Protein AF-A0A7Y0S5P5-F1 (afdb_monomer_lite)

Secondary structure (DSSP, 8-state):
--EEEEEEEEEEETTEEEEEEEEEE-------SSS-------EEEEEEEEEEEEEETTEEEEEE--EEEEE------

pLDDT: mean 71.95, std 18.7, range [38.34, 91.44]

Structure (mmCIF, N/CA/C/O backbone):
data_AF-A0A7Y0S5P5-F1
#
_entry.id   AF-A0A7Y0S5P5-F1
#
loop_
_atom_site.group_PDB
_atom_site.id
_atom_site.type_symbol
_atom_site.label_atom_id
_atom_site.label_alt_id
_atom_site.label_comp_id
_atom_site.label_asym_id
_atom_site.label_entity_id
_atom_site.label_seq_id
_atom_site.pdbx_PDB_ins_code
_atom_site.Cartn_x
_atom_site.Cartn_y
_atom_site.Cartn_z
_atom_site.occupancy
_atom_site.B_iso_or_equiv
_atom_site.auth_seq_id
_atom_site.auth_comp_id
_atom_site.auth_asym_id
_atom_site.auth_atom_id
_atom_site.pdbx_PDB_model_num
ATOM 1 N N . SER A 1 1 ? 21.063 5.518 -5.755 1.00 46.59 1 SER A N 1
ATOM 2 C CA . SER A 1 1 ? 19.862 5.078 -6.486 1.00 46.59 1 SER A CA 1
ATOM 3 C C . SER A 1 1 ? 18.649 5.640 -5.768 1.00 46.59 1 SER A C 1
ATOM 5 O O . SER A 1 1 ? 18.600 5.537 -4.547 1.00 46.59 1 SER A O 1
ATOM 7 N N . PHE A 1 2 ? 17.758 6.326 -6.482 1.00 53.53 2 PHE A N 1
ATOM 8 C CA . PHE A 1 2 ? 16.562 6.965 -5.923 1.00 53.53 2 PHE A CA 1
ATOM 9 C C . PHE A 1 2 ? 15.349 6.393 -6.663 1.00 53.53 2 PHE A C 1
ATOM 11 O O . PHE A 1 2 ? 15.279 6.500 -7.884 1.00 53.53 2 PHE A O 1
ATOM 18 N N . GLY A 1 3 ? 14.442 5.731 -5.946 1.00 64.94 3 GLY A N 1
ATOM 19 C CA . GLY A 1 3 ? 13.207 5.168 -6.496 1.00 64.94 3 GLY A CA 1
ATOM 20 C C . GLY A 1 3 ? 12.020 6.070 -6.179 1.00 64.94 3 GLY A C 1
ATOM 21 O O . GLY A 1 3 ? 11.938 6.614 -5.081 1.00 64.94 3 GLY A O 1
ATOM 22 N N . LEU A 1 4 ? 11.112 6.234 -7.136 1.00 73.88 4 LEU A N 1
ATOM 23 C CA . LEU A 1 4 ? 9.850 6.946 -6.953 1.00 73.88 4 LEU A CA 1
ATOM 24 C C . LEU A 1 4 ? 8.710 5.958 -7.182 1.00 73.88 4 LEU A C 1
ATOM 26 O O . LEU A 1 4 ? 8.550 5.443 -8.285 1.00 73.88 4 LEU A O 1
ATOM 30 N N . GLY A 1 5 ? 7.936 5.695 -6.134 1.00 76.44 5 GLY A N 1
ATOM 31 C CA . GLY A 1 5 ? 6.717 4.896 -6.197 1.00 76.44 5 GLY A CA 1
ATOM 32 C C . GLY A 1 5 ? 5.491 5.780 -6.023 1.00 76.44 5 GLY A C 1
ATOM 33 O O . GLY A 1 5 ? 5.478 6.669 -5.170 1.00 76.44 5 GLY A O 1
ATOM 34 N N . ALA A 1 6 ? 4.469 5.548 -6.838 1.00 83.00 6 ALA A N 1
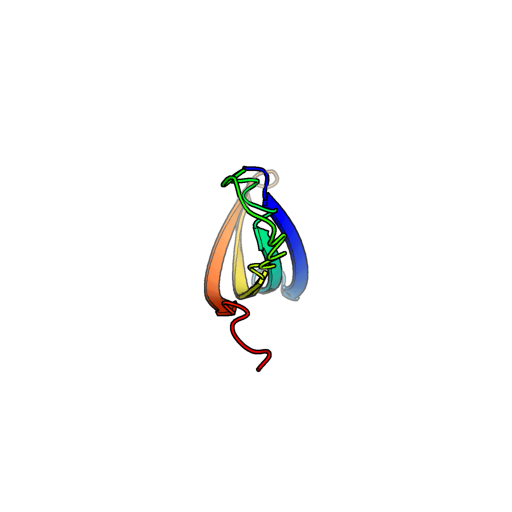ATOM 35 C CA . ALA A 1 6 ? 3.148 6.130 -6.666 1.00 83.00 6 ALA A CA 1
ATOM 36 C C . ALA A 1 6 ? 2.152 5.000 -6.416 1.00 83.00 6 ALA A C 1
ATOM 38 O O . ALA A 1 6 ? 2.071 4.061 -7.202 1.00 83.00 6 ALA A O 1
ATOM 39 N N . TYR A 1 7 ? 1.377 5.106 -5.341 1.00 85.38 7 TYR A N 1
ATOM 40 C CA . TYR A 1 7 ? 0.354 4.127 -4.989 1.00 85.38 7 TYR A CA 1
ATOM 41 C C . TYR A 1 7 ? -0.998 4.825 -4.934 1.00 85.38 7 TYR A C 1
ATOM 43 O O . TYR A 1 7 ? -1.119 5.931 -4.405 1.00 85.38 7 TYR A O 1
ATOM 51 N N . SER A 1 8 ? -2.015 4.183 -5.489 1.00 89.75 8 SER A N 1
ATOM 52 C CA . SER A 1 8 ? -3.398 4.638 -5.450 1.00 89.75 8 SER A CA 1
ATOM 53 C C . SER A 1 8 ? -4.271 3.492 -4.975 1.00 89.75 8 SER A C 1
ATOM 55 O O . SER A 1 8 ? -4.112 2.366 -5.432 1.00 89.75 8 SER A O 1
ATOM 57 N N . GLY A 1 9 ? -5.181 3.752 -4.044 1.00 88.25 9 GLY A N 1
ATOM 58 C CA . GLY A 1 9 ? -6.040 2.715 -3.492 1.00 88.25 9 GLY A CA 1
ATOM 59 C C . GLY A 1 9 ? -7.482 3.160 -3.354 1.00 88.25 9 GLY A C 1
ATOM 60 O O . GLY A 1 9 ? -7.772 4.346 -3.210 1.00 88.25 9 GLY A O 1
ATOM 61 N N . TYR A 1 10 ? -8.378 2.181 -3.389 1.00 89.31 10 TYR A N 1
ATOM 62 C CA . TYR A 1 10 ? -9.809 2.350 -3.212 1.00 89.31 10 TYR A CA 1
ATOM 63 C C . TYR A 1 10 ? -10.292 1.482 -2.048 1.00 89.31 10 TYR A C 1
ATOM 65 O O . TYR A 1 10 ? -10.033 0.277 -2.015 1.00 89.31 10 TYR A O 1
ATOM 73 N N . ASN A 1 11 ? -10.985 2.094 -1.085 1.00 90.62 11 ASN A N 1
ATOM 74 C CA . ASN A 1 11 ? -11.622 1.379 0.021 1.00 90.62 11 ASN A CA 1
ATOM 75 C C . ASN A 1 11 ? -13.023 0.942 -0.418 1.00 90.62 11 ASN A C 1
ATOM 77 O O . ASN A 1 11 ? -13.860 1.785 -0.729 1.00 90.62 11 ASN A O 1
ATOM 81 N N . PHE A 1 12 ? -13.276 -0.366 -0.428 1.00 88.94 12 PHE A N 1
ATOM 82 C CA . PHE A 1 12 ? -14.604 -0.920 -0.709 1.00 88.94 12 PHE A CA 1
ATOM 83 C C . PHE A 1 12 ? -15.456 -1.007 0.560 1.00 88.94 12 PHE A C 1
ATOM 85 O O . PHE A 1 12 ? -16.679 -0.923 0.508 1.00 88.94 12 PHE A O 1
ATOM 92 N N . THR A 1 13 ? -14.818 -1.215 1.709 1.00 86.12 13 THR A N 1
ATOM 93 C CA . THR A 1 13 ? -15.440 -1.336 3.035 1.00 86.12 13 THR A CA 1
ATOM 94 C C . THR A 1 13 ? -14.421 -0.882 4.083 1.00 86.12 13 THR A C 1
ATOM 96 O O . THR A 1 13 ? -13.230 -0.828 3.779 1.00 86.12 13 THR A O 1
ATOM 99 N N . ASP A 1 14 ? -14.844 -0.617 5.322 1.00 82.75 14 ASP A N 1
ATOM 100 C CA . ASP A 1 14 ? -13.955 -0.272 6.444 1.00 82.75 14 ASP A CA 1
ATOM 101 C C . ASP A 1 14 ? -12.771 -1.241 6.619 1.00 82.75 14 ASP A C 1
ATOM 103 O O . ASP A 1 14 ? -11.673 -0.830 6.990 1.00 82.75 14 ASP A O 1
ATOM 107 N N . ASN A 1 15 ? -12.953 -2.524 6.286 1.00 86.31 15 ASN A N 1
ATOM 108 C CA . ASN A 1 15 ? -11.912 -3.544 6.438 1.00 86.31 15 ASN A CA 1
ATOM 109 C C . ASN A 1 15 ? -11.228 -3.968 5.136 1.00 86.31 15 ASN A C 1
ATOM 111 O O . ASN A 1 15 ? -10.193 -4.630 5.197 1.00 86.31 15 ASN A O 1
ATOM 115 N N . ILE A 1 16 ? -11.786 -3.633 3.969 1.00 88.56 16 ILE A N 1
ATOM 116 C CA . ILE A 1 16 ? -11.316 -4.144 2.674 1.00 88.56 16 ILE A CA 1
ATOM 117 C C . ILE A 1 16 ? -11.074 -2.985 1.716 1.00 88.56 16 ILE A C 1
ATOM 119 O O . ILE A 1 16 ? -11.975 -2.218 1.373 1.00 88.56 16 ILE A O 1
ATOM 123 N N . ALA A 1 17 ? -9.855 -2.929 1.209 1.00 90.31 17 ALA A N 1
ATOM 124 C CA . ALA A 1 17 ? -9.413 -2.003 0.190 1.00 90.31 17 ALA A CA 1
ATOM 125 C C . ALA A 1 17 ? -8.633 -2.746 -0.898 1.00 90.31 17 ALA A C 1
ATOM 127 O O . ALA A 1 17 ? -8.181 -3.871 -0.697 1.00 90.31 17 ALA A O 1
ATOM 128 N N . ALA A 1 18 ? -8.452 -2.121 -2.054 1.00 90.81 18 ALA A N 1
ATOM 129 C CA . ALA A 1 18 ? -7.443 -2.533 -3.023 1.00 90.81 18 ALA A CA 1
ATOM 130 C C . ALA A 1 18 ? -6.529 -1.362 -3.335 1.00 90.81 18 ALA A C 1
ATOM 132 O O . ALA A 1 18 ? -6.962 -0.214 -3.361 1.00 90.81 18 ALA A O 1
ATOM 133 N N . GLU A 1 19 ? -5.265 -1.664 -3.576 1.00 89.69 19 GLU A N 1
ATOM 134 C CA . GLU A 1 19 ? -4.235 -0.703 -3.919 1.00 89.69 19 GLU A CA 1
ATOM 135 C C . GLU A 1 19 ? -3.548 -1.145 -5.211 1.00 89.69 19 GLU A C 1
ATOM 137 O O . GLU A 1 19 ? -3.281 -2.329 -5.426 1.00 89.69 19 GLU A O 1
ATOM 142 N N . VAL A 1 20 ? -3.284 -0.181 -6.080 1.00 90.06 20 VAL A N 1
ATOM 143 C CA . VAL A 1 20 ? -2.476 -0.314 -7.283 1.00 90.06 20 VAL A CA 1
ATOM 144 C C . VAL A 1 20 ? -1.269 0.606 -7.145 1.00 90.06 20 VAL A C 1
ATOM 146 O O . VAL A 1 20 ? -1.401 1.792 -6.842 1.00 90.06 20 VAL A O 1
ATOM 149 N N . GLY A 1 21 ? -0.081 0.048 -7.329 1.00 85.81 21 GLY A N 1
ATOM 150 C CA . GLY A 1 21 ? 1.189 0.753 -7.250 1.00 85.81 21 GLY A CA 1
ATOM 151 C C . GLY A 1 21 ? 1.889 0.786 -8.595 1.00 85.81 21 GLY A C 1
ATOM 152 O O . GLY A 1 21 ? 1.831 -0.168 -9.367 1.00 85.81 21 GLY A O 1
ATOM 153 N N . ILE A 1 22 ? 2.564 1.891 -8.872 1.00 82.12 22 ILE A N 1
ATOM 154 C CA . ILE A 1 22 ? 3.523 2.008 -9.961 1.00 82.12 22 ILE A CA 1
ATOM 155 C C . ILE A 1 22 ? 4.838 2.453 -9.335 1.00 82.12 22 ILE A C 1
ATOM 157 O O . ILE A 1 22 ? 4.961 3.577 -8.848 1.00 82.12 22 ILE A O 1
ATOM 161 N N . ASP A 1 23 ? 5.822 1.568 -9.362 1.00 80.25 23 ASP A N 1
ATOM 162 C CA . ASP A 1 23 ? 7.151 1.806 -8.826 1.00 80.25 23 ASP A CA 1
ATOM 163 C C . ASP A 1 23 ? 8.116 2.054 -9.983 1.00 80.25 23 ASP A C 1
ATOM 165 O O . ASP A 1 23 ? 8.393 1.176 -10.803 1.00 80.25 23 ASP A O 1
ATOM 169 N N . MET A 1 24 ? 8.634 3.276 -10.059 1.00 68.81 24 MET A N 1
ATOM 170 C CA . MET A 1 24 ? 9.704 3.646 -10.971 1.00 68.81 24 MET A CA 1
ATOM 171 C C . MET A 1 24 ? 11.019 3.599 -10.199 1.00 68.81 24 MET A C 1
ATOM 173 O O . MET A 1 24 ? 11.365 4.528 -9.462 1.00 68.81 24 MET A O 1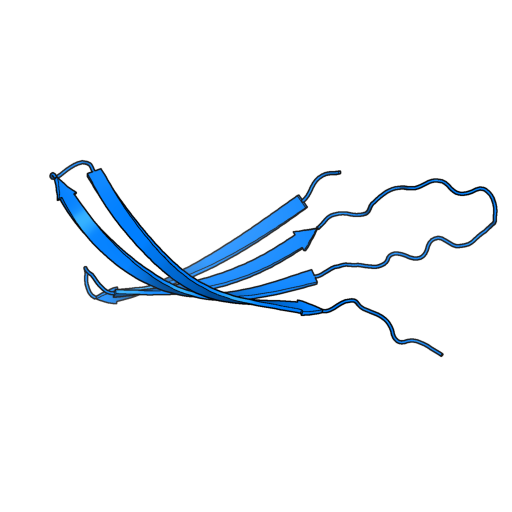
ATOM 177 N N . LEU A 1 25 ? 11.773 2.513 -10.371 1.00 67.19 25 LEU A N 1
ATOM 178 C CA . LEU A 1 25 ? 13.134 2.448 -9.855 1.00 67.19 25 LEU A CA 1
ATOM 179 C C . LEU A 1 25 ? 13.980 3.384 -10.721 1.00 67.19 25 LEU A C 1
ATOM 181 O O . LEU A 1 25 ? 14.281 3.100 -11.880 1.00 67.19 25 LEU A O 1
ATOM 185 N N . GLY A 1 26 ? 14.264 4.572 -10.185 1.00 52.03 26 GLY A N 1
ATOM 186 C CA . GLY A 1 26 ? 14.965 5.623 -10.901 1.00 52.03 26 GLY A CA 1
ATOM 187 C C . GLY A 1 26 ? 16.348 5.166 -11.344 1.00 52.03 26 GLY A C 1
ATOM 188 O O . GLY A 1 26 ? 17.034 4.427 -10.639 1.00 52.03 26 GLY A O 1
ATOM 189 N N . LYS A 1 27 ? 16.707 5.628 -12.546 1.00 52.31 27 LYS A N 1
ATOM 190 C CA . LYS A 1 27 ? 17.962 5.401 -13.269 1.00 52.31 27 LYS A CA 1
ATOM 191 C C . LYS A 1 27 ? 19.127 5.036 -12.346 1.00 52.31 27 LYS A C 1
ATOM 193 O O . LYS A 1 27 ? 19.579 5.858 -11.547 1.00 52.31 27 LYS A O 1
ATOM 198 N N . PHE A 1 28 ? 19.680 3.843 -12.529 1.00 46.62 28 PHE A N 1
ATOM 199 C CA . PHE A 1 28 ? 21.076 3.632 -12.182 1.00 46.62 28 PHE A CA 1
ATOM 200 C C . PHE A 1 28 ? 21.913 4.434 -13.185 1.00 46.62 28 PHE A C 1
ATOM 202 O O . PHE A 1 28 ? 22.087 4.032 -14.331 1.00 46.62 28 PHE A O 1
ATOM 209 N N . GLU A 1 29 ? 22.386 5.612 -12.774 1.00 42.53 29 GLU A N 1
ATOM 210 C CA . GLU A 1 29 ? 23.498 6.292 -13.440 1.00 42.53 29 GLU A CA 1
ATOM 211 C C . GLU A 1 29 ? 24.764 5.473 -13.189 1.00 42.53 29 GLU A C 1
ATOM 213 O O . GLU A 1 29 ? 25.555 5.753 -12.291 1.00 42.53 29 GLU A O 1
ATOM 218 N N . THR A 1 30 ? 24.932 4.404 -13.958 1.00 41.53 30 THR A N 1
ATOM 219 C CA . THR A 1 30 ? 26.239 3.789 -14.119 1.00 41.53 30 THR A CA 1
ATOM 220 C C . THR A 1 30 ? 26.867 4.412 -15.354 1.00 41.53 30 THR A C 1
ATOM 222 O O . THR A 1 30 ? 26.556 4.050 -16.485 1.00 41.53 30 THR A O 1
ATOM 225 N N . THR A 1 31 ? 27.739 5.391 -15.126 1.00 40.22 31 THR A N 1
ATOM 226 C CA . THR A 1 31 ? 28.650 5.911 -16.144 1.00 40.22 31 THR A CA 1
ATOM 227 C C . THR A 1 31 ? 29.625 4.799 -16.520 1.00 40.22 31 THR A C 1
ATOM 229 O O . THR A 1 31 ? 30.663 4.640 -15.882 1.00 40.22 31 THR A O 1
ATOM 232 N N . PHE A 1 32 ? 29.296 4.007 -17.539 1.00 43.97 32 PHE A N 1
ATOM 233 C CA . PHE A 1 32 ? 30.312 3.295 -18.304 1.00 43.97 32 PHE A CA 1
ATOM 234 C C . PHE A 1 32 ? 30.720 4.195 -19.468 1.00 43.97 32 PHE A C 1
ATOM 236 O O . PHE A 1 32 ? 29.876 4.649 -20.241 1.00 43.97 32 PHE A O 1
ATOM 243 N N . SER A 1 33 ? 32.018 4.505 -19.533 1.00 47.00 33 SER A N 1
ATOM 244 C CA . SER A 1 33 ? 32.664 5.033 -20.735 1.00 47.00 33 SER A CA 1
ATOM 245 C C . SER A 1 33 ? 32.138 4.288 -21.959 1.00 47.00 33 SER A C 1
ATOM 247 O O . SER A 1 33 ? 32.128 3.061 -21.942 1.00 47.00 33 SER A O 1
ATOM 249 N N . ASP A 1 34 ? 31.782 5.042 -22.998 1.00 47.53 34 ASP A N 1
ATOM 250 C CA . ASP A 1 34 ? 31.341 4.595 -24.328 1.00 47.53 34 ASP A CA 1
ATOM 251 C C . ASP A 1 34 ? 29.814 4.654 -24.605 1.00 47.53 34 ASP A C 1
ATOM 253 O O . ASP A 1 34 ? 29.043 3.704 -24.509 1.00 47.53 34 ASP A O 1
ATOM 257 N N . TRP A 1 35 ? 29.388 5.866 -24.974 1.00 41.31 35 TRP A N 1
ATOM 258 C CA . TRP A 1 35 ? 28.407 6.193 -26.024 1.00 41.31 35 TRP A CA 1
ATOM 259 C C . TRP A 1 35 ? 26.957 5.658 -26.010 1.00 41.31 35 TRP A C 1
ATOM 261 O O . TRP A 1 35 ? 26.214 5.960 -26.945 1.00 41.31 35 TRP A O 1
ATOM 271 N N . ARG A 1 36 ? 26.449 4.960 -24.987 1.00 39.09 36 ARG A N 1
ATOM 272 C CA . ARG A 1 36 ? 25.008 4.602 -24.946 1.00 39.09 36 ARG A CA 1
ATOM 27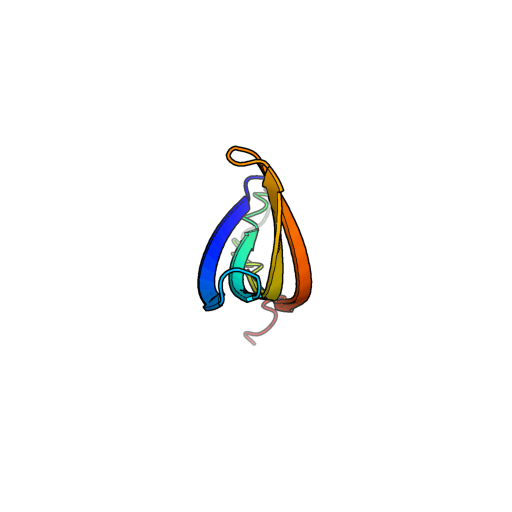3 C C . ARG A 1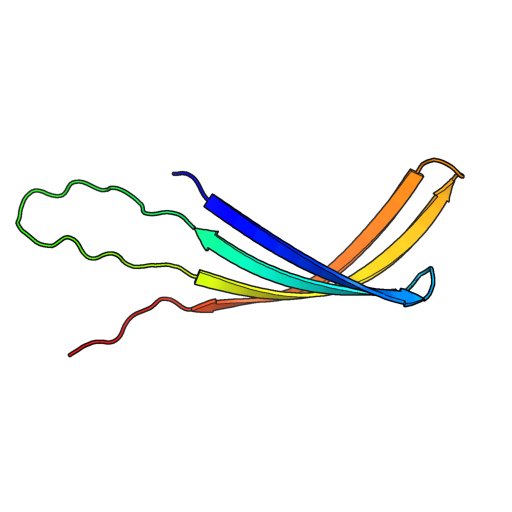 36 ? 24.329 4.939 -23.626 1.00 39.09 36 ARG A C 1
ATOM 275 O O . ARG A 1 36 ? 24.410 4.209 -22.648 1.00 39.09 36 ARG A O 1
ATOM 282 N N . TYR A 1 37 ? 23.551 6.021 -23.646 1.00 41.66 37 TYR A N 1
ATOM 283 C CA . TYR A 1 37 ? 22.533 6.304 -22.634 1.00 41.66 37 TYR A CA 1
ATOM 284 C C . TYR A 1 37 ? 21.336 5.364 -22.830 1.00 41.66 37 TYR A C 1
ATOM 286 O O . TYR A 1 37 ? 20.302 5.772 -23.362 1.00 41.66 37 TYR A O 1
ATOM 294 N N . VAL A 1 38 ? 21.454 4.106 -22.407 1.00 41.19 38 VAL A N 1
ATOM 295 C CA . VAL A 1 38 ? 20.290 3.217 -22.314 1.00 41.19 38 VAL A CA 1
ATOM 296 C C . VAL A 1 38 ? 19.491 3.664 -21.091 1.00 41.19 38 VAL A C 1
ATOM 298 O O . VAL A 1 38 ? 19.831 3.366 -19.948 1.00 41.19 38 VAL A O 1
ATOM 301 N N . LYS A 1 39 ? 18.458 4.487 -21.313 1.00 45.81 39 LYS A N 1
ATOM 302 C CA . LYS A 1 39 ? 17.471 4.829 -20.278 1.00 45.81 39 LYS A CA 1
ATOM 303 C C . LYS A 1 39 ? 16.556 3.624 -20.071 1.00 45.81 39 LYS A C 1
ATOM 305 O O . LYS A 1 39 ? 15.387 3.673 -20.440 1.00 45.81 39 LYS A O 1
ATOM 310 N N . ASP A 1 40 ? 17.089 2.567 -19.478 1.00 52.12 40 ASP A N 1
ATOM 311 C CA . ASP A 1 40 ? 16.295 1.410 -19.095 1.00 52.12 40 ASP A CA 1
ATOM 312 C C . ASP A 1 40 ? 15.385 1.815 -17.924 1.00 52.12 40 ASP A C 1
ATOM 314 O O . ASP A 1 40 ? 15.821 2.014 -16.786 1.00 52.12 40 ASP A O 1
ATOM 318 N N . ARG A 1 41 ? 14.116 2.111 -18.230 1.00 54.06 41 ARG A N 1
ATOM 319 C CA . ARG A 1 41 ? 13.110 2.524 -17.242 1.00 54.06 41 ARG A CA 1
ATOM 320 C C . ARG A 1 41 ? 12.498 1.267 -16.646 1.00 54.06 41 ARG A C 1
ATOM 322 O O . ARG A 1 41 ? 11.427 0.834 -17.067 1.00 54.06 41 ARG A O 1
ATOM 329 N N . LEU A 1 42 ? 13.158 0.719 -15.630 1.00 58.97 42 LEU A N 1
ATOM 330 C CA . LEU A 1 42 ? 12.591 -0.374 -14.856 1.00 58.97 42 LEU A CA 1
ATOM 331 C C . LEU A 1 42 ? 11.323 0.111 -14.145 1.00 58.97 42 LEU A C 1
ATOM 333 O O . LEU A 1 42 ? 11.377 0.929 -13.224 1.00 58.97 42 LEU A O 1
ATOM 337 N N . SER A 1 43 ? 10.174 -0.353 -14.631 1.00 65.62 43 SER A N 1
ATOM 338 C CA . SER A 1 43 ? 8.862 0.053 -14.135 1.00 65.62 43 SER A CA 1
ATOM 339 C C . SER A 1 43 ? 8.147 -1.186 -13.613 1.00 65.62 43 SER A C 1
ATOM 341 O O . SER A 1 43 ? 7.956 -2.160 -14.346 1.00 65.62 43 SER A O 1
ATOM 343 N N . ALA A 1 44 ? 7.765 -1.161 -12.341 1.00 77.62 44 ALA A N 1
ATOM 344 C CA . ALA A 1 44 ? 6.959 -2.208 -11.741 1.00 77.62 44 ALA A CA 1
ATOM 345 C C . ALA A 1 44 ? 5.529 -1.712 -11.552 1.00 77.62 44 ALA A C 1
ATOM 347 O O . ALA A 1 44 ? 5.303 -0.572 -11.155 1.00 77.62 44 ALA A O 1
ATOM 348 N N . ILE A 1 45 ? 4.568 -2.576 -11.850 1.00 81.25 45 ILE A N 1
ATOM 349 C CA . ILE A 1 45 ? 3.151 -2.338 -11.592 1.00 81.25 45 ILE A CA 1
ATOM 350 C C . ILE A 1 45 ? 2.719 -3.380 -10.572 1.00 81.25 45 ILE A C 1
ATOM 352 O O . ILE A 1 45 ? 2.898 -4.577 -10.788 1.00 81.25 45 ILE A O 1
ATOM 356 N N . SER A 1 46 ? 2.163 -2.940 -9.455 1.00 86.69 46 SER A N 1
ATOM 357 C CA . SER A 1 46 ? 1.685 -3.804 -8.385 1.00 86.69 46 SER A CA 1
ATOM 358 C C . SER A 1 46 ? 0.188 -3.652 -8.193 1.00 86.69 46 SER A C 1
ATOM 360 O O . SER A 1 46 ? -0.367 -2.567 -8.334 1.00 86.69 46 SER A O 1
ATOM 362 N N . VAL A 1 47 ? -0.482 -4.761 -7.890 1.00 89.25 47 VAL A N 1
ATOM 363 C CA . VAL A 1 47 ? -1.886 -4.761 -7.483 1.00 89.25 47 VAL A CA 1
ATOM 364 C C . VAL A 1 47 ? -2.039 -5.650 -6.260 1.00 89.25 47 VAL A C 1
ATOM 366 O O . VAL A 1 47 ? -1.590 -6.799 -6.237 1.00 89.25 47 VAL A O 1
ATOM 369 N N . ALA A 1 48 ? -2.638 -5.094 -5.213 1.00 90.62 48 ALA A N 1
ATOM 370 C CA . ALA A 1 48 ? -2.750 -5.744 -3.921 1.00 90.62 48 ALA A CA 1
ATOM 371 C C . ALA A 1 48 ? -4.070 -5.381 -3.236 1.00 90.62 48 ALA A C 1
ATOM 373 O O . ALA A 1 48 ? -4.297 -4.204 -2.945 1.00 90.62 48 ALA A O 1
ATOM 374 N N . PRO A 1 49 ? -4.941 -6.345 -2.900 1.00 90.50 49 PRO A N 1
ATOM 375 C CA . PRO A 1 49 ? -5.896 -6.134 -1.824 1.00 90.50 49 PRO A CA 1
ATOM 376 C C . PRO A 1 49 ? -5.186 -5.758 -0.511 1.00 90.50 49 PRO A C 1
ATOM 378 O O . PRO A 1 49 ? -4.155 -6.324 -0.138 1.00 90.50 49 PRO A O 1
ATOM 381 N N . LYS A 1 50 ? -5.765 -4.793 0.201 1.00 90.25 50 LYS A N 1
ATOM 382 C CA . LYS A 1 50 ? -5.352 -4.298 1.512 1.00 90.25 50 LYS A CA 1
ATOM 383 C C . LYS A 1 50 ? -6.478 -4.554 2.513 1.00 90.25 50 LYS A C 1
ATOM 385 O O . LYS A 1 50 ? -7.582 -4.044 2.359 1.00 90.25 50 LYS A O 1
ATOM 390 N N . LEU A 1 51 ? -6.186 -5.321 3.551 1.00 90.19 51 LEU A N 1
ATOM 391 C CA . LEU A 1 51 ? -7.066 -5.545 4.690 1.00 90.19 51 LEU A CA 1
ATOM 392 C C . LEU A 1 51 ? -6.689 -4.560 5.794 1.00 90.19 51 LEU A C 1
ATOM 394 O O . LEU A 1 51 ? -5.534 -4.550 6.214 1.00 90.19 51 LEU A O 1
ATOM 398 N N . ASN A 1 52 ? -7.634 -3.739 6.248 1.00 88.31 52 ASN A N 1
ATOM 399 C CA . ASN A 1 52 ? -7.436 -2.826 7.375 1.00 88.31 52 ASN A CA 1
ATOM 400 C C . ASN A 1 52 ? -8.117 -3.401 8.628 1.00 88.31 52 ASN A C 1
ATOM 402 O O . ASN A 1 52 ? -9.301 -3.748 8.621 1.00 88.31 52 ASN A O 1
ATOM 406 N N . LEU A 1 53 ? -7.345 -3.508 9.703 1.00 87.00 53 LEU A N 1
ATOM 407 C CA . LEU A 1 53 ? -7.765 -3.954 11.022 1.00 87.00 53 LEU A CA 1
ATOM 408 C C . LEU A 1 53 ? -7.564 -2.788 11.999 1.00 87.00 53 LEU A C 1
ATOM 410 O O . LEU A 1 53 ? -6.424 -2.523 12.396 1.00 87.00 53 LEU A O 1
ATOM 414 N N . PRO A 1 54 ? -8.640 -2.088 12.386 1.00 84.62 54 PRO A N 1
ATOM 415 C CA . PRO A 1 54 ? -8.550 -1.047 13.399 1.00 84.62 54 PRO A CA 1
ATOM 416 C C . PRO A 1 54 ? -8.224 -1.703 14.743 1.00 84.62 54 PRO A C 1
ATOM 418 O O . PRO A 1 54 ? -9.029 -2.454 15.293 1.00 84.62 54 PRO A O 1
ATOM 421 N N . VAL A 1 55 ? -7.016 -1.462 15.258 1.00 83.88 55 VAL A N 1
ATOM 422 C CA . VAL A 1 55 ? -6.571 -2.009 16.551 1.00 83.88 55 VAL A CA 1
ATOM 423 C C . VAL A 1 55 ? -7.099 -1.124 17.682 1.00 83.88 55 VAL A C 1
ATOM 425 O O . VAL A 1 55 ? -7.581 -1.624 18.694 1.00 83.88 55 VAL A O 1
ATOM 428 N N . ASN A 1 56 ? -7.069 0.197 17.483 1.00 87.56 56 ASN A N 1
ATOM 429 C CA . ASN A 1 56 ? -7.617 1.204 18.392 1.00 87.56 56 ASN A CA 1
ATOM 430 C C . ASN A 1 56 ? -8.046 2.456 17.609 1.00 87.56 56 ASN A C 1
ATOM 432 O O . ASN A 1 56 ? -7.673 2.622 16.455 1.00 87.56 56 ASN A O 1
ATOM 436 N N . GLU A 1 57 ? -8.707 3.409 18.277 1.00 83.12 57 GLU A N 1
ATOM 437 C CA . GLU A 1 57 ? -9.165 4.700 17.711 1.00 83.12 57 GLU A CA 1
ATOM 438 C C . GLU A 1 57 ? -8.062 5.564 17.062 1.00 83.12 57 GLU A C 1
ATOM 440 O O . GLU A 1 57 ? -8.350 6.581 16.438 1.00 83.12 57 GLU A O 1
ATOM 445 N N . LYS A 1 58 ? -6.789 5.203 17.253 1.00 88.69 58 LYS A N 1
ATOM 446 C CA . LYS A 1 58 ? -5.617 5.937 16.751 1.00 88.69 58 LYS A CA 1
ATOM 447 C C . LYS A 1 58 ? -4.660 5.075 15.932 1.00 88.69 58 LYS A C 1
ATOM 449 O O . LYS A 1 58 ? -3.682 5.607 15.414 1.00 88.69 58 LYS A O 1
ATOM 454 N N . LEU A 1 59 ? -4.870 3.758 15.906 1.00 89.25 59 LEU A N 1
ATOM 455 C CA . LEU A 1 59 ? -3.927 2.801 15.339 1.00 89.25 59 LEU A CA 1
ATOM 456 C C . LEU A 1 59 ? -4.663 1.789 14.471 1.00 89.25 59 LEU A C 1
ATOM 458 O O . LEU A 1 59 ? -5.443 0.975 14.967 1.00 89.25 59 LEU A O 1
ATOM 462 N N . ASP A 1 60 ? -4.309 1.796 13.193 1.00 85.81 60 ASP A N 1
ATOM 463 C CA . ASP A 1 60 ? -4.784 0.846 12.202 1.00 85.81 60 ASP A CA 1
ATOM 464 C C . ASP A 1 60 ? -3.632 -0.055 11.767 1.00 85.81 60 ASP A C 1
ATOM 466 O O . ASP A 1 60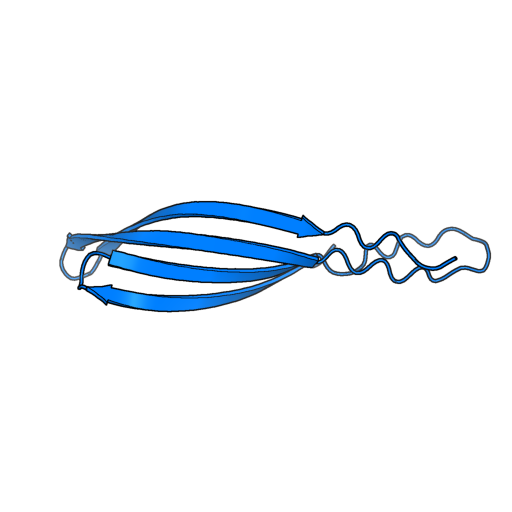 ? -2.598 0.406 11.274 1.00 85.81 60 ASP A O 1
ATOM 470 N N . ALA A 1 61 ? -3.814 -1.360 11.942 1.00 90.12 61 ALA A N 1
ATOM 471 C CA . ALA A 1 61 ? -2.955 -2.349 11.319 1.00 90.12 61 ALA A CA 1
ATOM 472 C C . ALA A 1 61 ? -3.492 -2.635 9.920 1.00 90.12 61 ALA A C 1
ATOM 474 O O . ALA A 1 61 ? -4.700 -2.735 9.714 1.00 90.12 61 ALA A O 1
ATOM 475 N N . PHE A 1 62 ? -2.608 -2.803 8.944 1.00 88.94 62 PHE A N 1
ATOM 476 C CA . PHE A 1 62 ? -3.031 -3.221 7.618 1.00 88.94 62 PHE A CA 1
ATOM 477 C C . PHE A 1 62 ? -2.145 -4.321 7.062 1.00 88.94 62 PHE A C 1
ATOM 479 O O . PHE A 1 62 ? -0.932 -4.330 7.259 1.00 88.94 62 PHE A O 1
ATOM 486 N N . ALA A 1 63 ? -2.764 -5.229 6.320 1.00 91.44 63 ALA A N 1
ATOM 487 C CA . ALA A 1 63 ? -2.086 -6.275 5.581 1.00 91.44 63 ALA A CA 1
ATOM 488 C C . ALA A 1 63 ? -2.362 -6.077 4.092 1.00 91.44 63 ALA A C 1
ATOM 490 O O . ALA A 1 63 ? -3.514 -6.064 3.669 1.00 91.44 63 ALA A O 1
ATOM 491 N N . LYS A 1 64 ? -1.308 -5.915 3.294 1.00 90.00 64 LYS A N 1
ATOM 492 C CA . LYS A 1 64 ? -1.399 -5.921 1.831 1.00 90.00 64 LYS A CA 1
ATOM 493 C C . LYS A 1 64 ? -0.993 -7.305 1.348 1.00 90.00 64 LYS A C 1
ATOM 495 O O . LYS A 1 64 ? 0.090 -7.774 1.685 1.00 90.00 64 LYS A O 1
ATOM 500 N N . LEU A 1 65 ? -1.848 -7.949 0.570 1.00 87.94 65 LEU A N 1
ATOM 501 C CA . LEU A 1 65 ? -1.538 -9.199 -0.117 1.00 87.94 65 LEU A CA 1
ATOM 502 C C . LEU A 1 65 ? -1.672 -8.923 -1.602 1.00 87.94 65 LEU A C 1
ATOM 504 O O . LEU A 1 65 ? -2.744 -8.549 -2.047 1.00 87.94 65 LEU A O 1
ATOM 508 N N . GLY A 1 66 ? -0.606 -9.060 -2.377 1.00 82.06 66 GLY A N 1
ATOM 509 C CA . GLY A 1 66 ? -0.666 -8.723 -3.791 1.00 82.06 66 GLY A CA 1
ATOM 510 C C . GLY A 1 66 ? 0.531 -9.200 -4.576 1.00 82.06 66 GLY A C 1
ATOM 511 O O . GLY A 1 66 ? 1.536 -9.627 -4.011 1.00 82.06 66 GLY A O 1
ATOM 512 N N . ALA A 1 67 ? 0.396 -9.111 -5.893 1.00 82.69 67 ALA A N 1
ATOM 513 C CA . ALA A 1 67 ? 1.457 -9.423 -6.829 1.00 82.69 67 ALA A CA 1
ATOM 514 C C . ALA A 1 67 ? 1.990 -8.122 -7.437 1.00 82.69 67 ALA A C 1
ATOM 516 O O . ALA A 1 67 ? 1.227 -7.230 -7.814 1.00 82.69 67 ALA A O 1
ATOM 517 N N . ALA A 1 68 ? 3.312 -8.028 -7.541 1.00 82.88 68 ALA A N 1
ATOM 518 C CA . ALA A 1 68 ? 3.985 -6.984 -8.296 1.00 82.88 68 ALA A CA 1
ATOM 519 C C . ALA A 1 68 ? 4.560 -7.596 -9.570 1.00 82.88 68 ALA A C 1
ATOM 521 O O . ALA A 1 68 ? 5.275 -8.595 -9.519 1.00 82.88 68 ALA A O 1
ATOM 522 N N . TYR A 1 69 ? 4.242 -6.995 -10.710 1.00 77.00 69 TYR A N 1
ATOM 523 C CA . TYR A 1 69 ? 4.813 -7.350 -11.994 1.00 77.00 69 TYR A CA 1
ATOM 524 C C . TYR A 1 69 ? 5.881 -6.325 -12.366 1.00 77.00 69 TYR A C 1
ATOM 526 O O . TYR A 1 69 ? 5.586 -5.154 -12.609 1.00 77.00 69 TYR A O 1
ATOM 534 N N . MET A 1 70 ? 7.136 -6.765 -12.396 1.00 71.94 70 MET A N 1
ATOM 535 C CA . MET A 1 70 ? 8.261 -5.951 -12.844 1.00 71.94 70 MET A CA 1
ATOM 536 C C . MET A 1 70 ? 8.459 -6.200 -14.330 1.00 71.94 70 MET A C 1
ATOM 538 O O . MET A 1 70 ? 8.797 -7.312 -14.733 1.00 71.94 70 MET A O 1
ATOM 542 N N . ARG A 1 71 ? 8.242 -5.1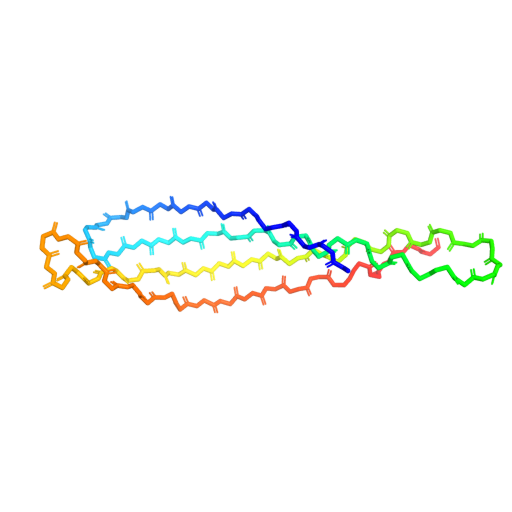72 -15.150 1.00 62.81 71 ARG A N 1
ATOM 543 C CA . ARG A 1 71 ? 8.544 -5.264 -16.574 1.00 62.81 71 ARG A CA 1
ATOM 544 C C . ARG A 1 71 ? 9.946 -4.700 -16.779 1.00 62.81 71 ARG A C 1
ATOM 546 O O . ARG A 1 71 ? 10.156 -3.493 -16.660 1.00 62.81 71 ARG A O 1
ATOM 553 N N . PHE A 1 72 ? 10.904 -5.590 -17.029 1.00 54.50 72 PHE A N 1
ATOM 554 C CA . PHE A 1 72 ? 12.188 -5.211 -17.612 1.00 54.50 72 PHE A CA 1
ATOM 555 C C . PHE A 1 72 ? 11.909 -4.824 -19.060 1.00 54.50 72 PHE A C 1
ATOM 557 O O . PHE A 1 72 ? 11.370 -5.625 -19.822 1.00 54.50 72 PHE A O 1
ATOM 564 N N . GLY A 1 73 ? 12.143 -3.557 -19.387 1.00 50.19 73 GLY A N 1
ATOM 565 C CA . GLY A 1 73 ? 11.911 -3.017 -20.717 1.00 50.19 73 GLY A CA 1
ATOM 566 C C . GLY A 1 73 ? 13.045 -3.399 -21.652 1.00 50.19 73 GLY A C 1
ATOM 567 O O . GLY A 1 73 ? 13.759 -2.518 -22.100 1.00 50.19 73 GLY A O 1
ATOM 568 N N . ASP A 1 74 ? 13.192 -4.685 -21.950 1.00 54.12 74 ASP A N 1
ATOM 569 C CA . ASP A 1 74 ? 13.891 -5.093 -23.161 1.00 54.12 74 ASP A CA 1
ATOM 570 C C . ASP A 1 74 ? 12.831 -5.183 -24.253 1.00 54.12 74 ASP A C 1
ATOM 572 O O . ASP A 1 74 ? 11.909 -5.985 -24.127 1.00 54.12 74 ASP A O 1
ATOM 576 N N . GLU A 1 75 ? 12.865 -4.241 -25.194 1.00 45.38 75 GLU A N 1
ATOM 577 C CA . GLU A 1 75 ? 12.683 -4.505 -26.626 1.00 45.38 75 GLU A CA 1
ATOM 578 C C . GLU A 1 75 ? 12.747 -3.162 -27.361 1.00 45.38 75 GLU A C 1
ATOM 580 O O . GLU A 1 75 ? 11.853 -2.331 -27.204 1.00 45.38 75 GLU A O 1
ATOM 585 N N . ASN A 1 76 ? 13.808 -2.918 -28.127 1.00 38.34 76 ASN A N 1
ATOM 586 C CA . ASN A 1 76 ? 13.727 -2.280 -29.443 1.00 38.34 76 ASN A CA 1
ATOM 587 C C . ASN A 1 76 ? 14.985 -2.688 -30.230 1.00 38.34 76 ASN A C 1
ATOM 589 O O . ASN A 1 76 ? 16.102 -2.308 -29.870 1.00 38.34 76 ASN A O 1
ATOM 593 N N . ASP A 1 77 ? 14.716 -3.510 -31.244 1.00 41.88 77 ASP A N 1
ATOM 594 C CA . ASP A 1 77 ? 15.537 -3.948 -32.380 1.00 41.88 77 ASP A CA 1
ATOM 595 C C . ASP A 1 77 ? 16.215 -2.773 -33.122 1.00 41.88 77 ASP A C 1
ATOM 597 O O . ASP A 1 77 ? 15.576 -1.696 -33.244 1.00 41.88 77 ASP A O 1
#

InterPro domains:
  IPR000498 Outer membrane protein OmpA-like, transmembrane domain [PF01389] (2-73)
  IPR011250 Outer membrane protein/outer membrane enzyme PagP, beta-barrel [SSF56925] (1-74)

Foldseek 3Di:
DDKDKDKDKDAPDPFKIKMKMKIFPADPPPDDPDDDPPRFGWIKIKIWMKTWDPPDPVDIDIDTDIDIDTDRPDDDD

Sequence (77 aa):
SFGLGAYSGYNFTDNIAAEVGIDMLGKFETTFSDWRYVKDRLSAISVAPKLNLPVNEKLDAFAKLGAAYMRFGDEND

Organism: Vibrio parahaemolyticus (NCBI:txid670)

Radius of gyration: 17.81 Å; chains: 1; bounding box: 48×16×51 Å